Protein AF-A0A0V8I1A1-F1 (afdb_monomer_lite)

pLDDT: mean 84.74, std 15.31, range [36.03, 96.81]

Radius of gyration: 18.22 Å; chains: 1; bounding box: 43×43×54 Å

Structure (mmCIF, N/CA/C/O backbone):
data_AF-A0A0V8I1A1-F1
#
_entry.id   AF-A0A0V8I1A1-F1
#
loop_
_atom_site.group_PDB
_atom_site.id
_atom_site.type_symbol
_atom_site.label_atom_id
_atom_site.label_alt_id
_atom_site.label_comp_id
_atom_site.label_asym_id
_atom_site.label_entity_id
_atom_site.label_seq_id
_atom_site.pdbx_PDB_ins_code
_atom_site.Cartn_x
_atom_site.Cartn_y
_atom_site.Cartn_z
_atom_site.occupancy
_atom_site.B_iso_or_equiv
_atom_site.auth_seq_id
_atom_site.auth_comp_id
_atom_site.auth_asym_id
_atom_site.auth_atom_id
_atom_site.pdbx_PDB_model_num
ATOM 1 N N . MET A 1 1 ? -32.348 31.373 -30.954 1.00 36.03 1 MET A N 1
ATOM 2 C CA . MET A 1 1 ? -30.951 30.959 -30.716 1.00 36.03 1 MET A CA 1
ATOM 3 C C . MET A 1 1 ? -30.830 30.542 -29.263 1.00 36.03 1 MET A C 1
ATOM 5 O O . MET A 1 1 ? -30.765 31.395 -28.392 1.00 36.03 1 MET A O 1
ATOM 9 N N . THR A 1 2 ? -30.909 29.243 -29.005 1.00 42.31 2 THR A N 1
ATOM 10 C CA . THR A 1 2 ? -30.660 28.632 -27.696 1.00 42.31 2 THR A CA 1
ATOM 11 C C . THR A 1 2 ? -29.164 28.371 -27.573 1.00 42.31 2 THR A C 1
ATOM 13 O O . THR A 1 2 ? -28.668 27.386 -28.112 1.00 42.31 2 THR A O 1
ATOM 16 N N . SER A 1 3 ? -28.439 29.256 -26.890 1.00 44.12 3 SER A N 1
ATOM 17 C CA . SER A 1 3 ? -27.111 28.922 -26.366 1.00 44.12 3 SER A CA 1
ATOM 18 C C . SER A 1 3 ? -27.311 28.223 -25.027 1.00 44.12 3 SER A C 1
ATOM 20 O O . SER A 1 3 ? -27.237 28.838 -23.970 1.00 44.12 3 SER A O 1
ATOM 22 N N . PHE A 1 4 ? -27.661 26.944 -25.121 1.00 45.81 4 PHE A N 1
ATOM 23 C CA . PHE A 1 4 ? -27.774 25.995 -24.022 1.00 45.81 4 PHE A CA 1
ATOM 24 C C . PHE A 1 4 ? -26.397 25.344 -23.853 1.00 45.81 4 PHE A C 1
ATOM 26 O O . PHE A 1 4 ? -26.178 24.217 -24.280 1.00 45.81 4 PHE A O 1
ATOM 33 N N . TRP A 1 5 ? -25.428 26.086 -23.314 1.00 51.00 5 TRP A N 1
ATOM 34 C CA . TRP A 1 5 ? -24.247 25.461 -22.708 1.00 51.00 5 TRP A CA 1
ATOM 35 C C . TRP A 1 5 ? -24.637 24.995 -21.302 1.00 51.00 5 TRP A C 1
ATOM 37 O O . TRP A 1 5 ? -24.131 25.489 -20.304 1.00 51.00 5 TRP A O 1
ATOM 47 N N . ASP A 1 6 ? -25.607 24.087 -21.277 1.00 50.78 6 ASP A N 1
ATOM 48 C CA . ASP A 1 6 ? -25.853 23.136 -20.206 1.00 50.78 6 ASP A CA 1
ATOM 49 C C . ASP A 1 6 ? -25.308 21.827 -20.779 1.00 50.78 6 ASP A C 1
ATOM 51 O O . ASP A 1 6 ? -25.898 21.223 -21.676 1.00 50.78 6 ASP A O 1
ATOM 55 N N . SER A 1 7 ? -24.102 21.459 -20.375 1.00 46.03 7 SER A N 1
ATOM 56 C CA . SER A 1 7 ? -23.596 20.113 -20.611 1.00 46.03 7 SER A CA 1
ATOM 57 C C . SER A 1 7 ? -22.700 19.760 -19.439 1.00 46.03 7 SER A C 1
ATOM 59 O O . SER A 1 7 ? -21.483 19.909 -19.505 1.00 46.03 7 SER A O 1
ATOM 61 N N . ASP A 1 8 ? -23.368 19.375 -18.354 1.00 53.00 8 ASP A N 1
ATOM 62 C CA . ASP A 1 8 ? -23.010 18.311 -17.410 1.00 53.00 8 ASP A CA 1
ATOM 63 C C . ASP A 1 8 ? -21.853 17.411 -17.887 1.00 53.00 8 ASP A C 1
ATOM 65 O O . ASP A 1 8 ? -22.063 16.324 -18.421 1.00 53.00 8 ASP A O 1
ATOM 69 N N . GLY A 1 9 ? -20.614 17.880 -17.744 1.00 45.09 9 GLY A N 1
ATOM 70 C CA . GLY A 1 9 ? -19.419 17.200 -18.258 1.00 45.09 9 GLY A CA 1
ATOM 71 C C . GLY A 1 9 ? -18.425 16.770 -17.184 1.00 45.09 9 GLY A C 1
ATOM 72 O O . GLY A 1 9 ? -17.334 16.336 -17.534 1.00 45.09 9 GLY A O 1
ATOM 73 N N . ASP A 1 10 ? -18.776 16.915 -15.906 1.00 52.03 10 ASP A N 1
ATOM 74 C CA . ASP A 1 10 ? -17.837 16.758 -14.782 1.00 52.03 10 ASP A CA 1
ATOM 75 C C . ASP A 1 10 ? -18.168 15.559 -13.872 1.00 52.03 10 ASP A C 1
ATOM 77 O O . ASP A 1 10 ? -17.534 15.350 -12.847 1.00 52.03 10 ASP A O 1
ATOM 81 N N . PHE A 1 11 ? -19.179 14.754 -14.225 1.00 48.19 11 PHE A N 1
ATOM 82 C CA . PHE A 1 11 ? -19.791 13.804 -13.283 1.00 48.19 11 PHE A CA 1
ATOM 83 C C . PHE A 1 11 ? -19.230 12.370 -13.297 1.00 48.19 11 PHE A C 1
ATOM 85 O O . PHE A 1 11 ? -19.626 11.581 -12.448 1.00 48.19 11 PHE A O 1
ATOM 92 N N . ASP A 1 12 ? -18.293 12.029 -14.191 1.00 58.41 12 ASP A N 1
ATOM 93 C CA . ASP A 1 12 ? -17.742 10.659 -14.283 1.00 58.41 12 ASP A CA 1
ATOM 94 C C . ASP A 1 12 ? -16.206 10.580 -14.394 1.00 58.41 12 ASP A C 1
ATOM 96 O O . ASP A 1 12 ? -15.641 9.484 -14.360 1.00 58.41 12 ASP A O 1
ATOM 100 N 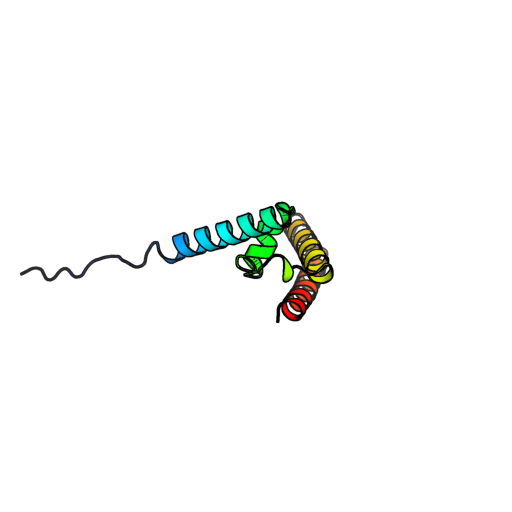N . TYR A 1 13 ? -15.489 11.707 -14.489 1.00 60.84 13 TYR A N 1
ATOM 101 C CA . TYR A 1 13 ? -14.023 11.680 -14.615 1.00 60.84 13 TYR A CA 1
ATOM 102 C C . TYR A 1 13 ? -13.351 11.084 -13.370 1.00 60.84 13 TYR A C 1
ATOM 104 O O . TYR A 1 13 ? -12.492 10.213 -13.494 1.00 60.84 13 TYR A O 1
ATOM 112 N N . GLU A 1 14 ? -13.777 11.488 -12.169 1.00 67.44 14 GLU A N 1
ATOM 113 C CA . GLU A 1 14 ? -13.195 11.001 -10.910 1.00 67.44 14 GLU A CA 1
ATOM 114 C C . GLU A 1 14 ? -13.453 9.505 -10.684 1.00 67.44 14 GLU A C 1
ATOM 116 O O . GLU A 1 14 ? -12.564 8.778 -10.243 1.00 67.44 14 GLU A O 1
ATOM 121 N N . VAL A 1 15 ? -14.643 9.014 -11.047 1.00 73.06 15 VAL A N 1
ATOM 122 C CA . VAL A 1 15 ? -15.006 7.594 -10.906 1.00 73.06 15 VAL A CA 1
ATOM 123 C C . VAL A 1 15 ? -14.216 6.727 -11.884 1.00 73.06 15 VAL A C 1
ATOM 125 O O . VAL A 1 15 ? -13.732 5.655 -11.510 1.00 73.06 15 VAL A O 1
ATOM 128 N N . HIS A 1 16 ? -14.055 7.183 -13.129 1.00 74.88 16 HIS A N 1
ATOM 129 C CA . HIS A 1 16 ? -13.239 6.484 -14.120 1.00 74.88 16 HIS A CA 1
ATOM 130 C C . HIS A 1 16 ? -11.757 6.480 -13.748 1.00 74.88 16 HIS A C 1
ATOM 132 O O . HIS A 1 16 ? -11.123 5.429 -13.834 1.00 74.88 16 HIS A O 1
ATOM 138 N N . TYR A 1 17 ? -11.237 7.612 -13.277 1.00 79.69 17 TYR A N 1
ATOM 139 C CA . TYR A 1 17 ? -9.855 7.741 -12.825 1.00 79.69 17 TYR A CA 1
ATOM 140 C C . TYR A 1 17 ? -9.555 6.819 -11.636 1.00 79.69 17 TYR A C 1
ATOM 142 O O . TYR A 1 17 ? -8.582 6.069 -11.658 1.00 79.69 17 TYR A O 1
ATOM 150 N N . GLU A 1 18 ? -10.428 6.788 -10.629 1.00 84.81 18 GLU A N 1
ATOM 151 C CA . GLU A 1 18 ? -10.278 5.903 -9.469 1.00 84.81 18 GLU A CA 1
ATOM 152 C C . GLU A 1 18 ? -10.343 4.416 -9.864 1.00 84.81 18 GLU A C 1
ATOM 154 O O . GLU A 1 18 ? -9.579 3.582 -9.371 1.00 84.81 18 GLU A O 1
ATOM 159 N N . ALA A 1 19 ? -11.248 4.052 -10.777 1.00 85.62 19 ALA A N 1
ATOM 160 C CA . ALA A 1 19 ? -11.340 2.682 -11.276 1.00 85.62 19 ALA A CA 1
ATOM 161 C C . ALA A 1 19 ? -10.077 2.263 -12.045 1.00 85.62 19 ALA A C 1
ATOM 163 O O . ALA A 1 19 ? -9.643 1.114 -11.932 1.00 85.62 19 ALA A O 1
ATOM 164 N N . GLU A 1 20 ? -9.484 3.182 -12.808 1.00 88.25 20 GLU A N 1
ATOM 165 C CA . GLU A 1 20 ? -8.218 2.967 -13.504 1.00 88.25 20 GLU A CA 1
ATOM 166 C C . GLU A 1 20 ? -7.072 2.767 -12.507 1.00 88.25 20 GLU A C 1
ATOM 168 O O . GLU A 1 20 ? -6.398 1.739 -12.570 1.00 88.25 20 GLU A O 1
ATOM 173 N N . GLN A 1 21 ? -6.929 3.635 -11.505 1.00 89.19 21 GLN A N 1
ATOM 174 C CA . GLN A 1 21 ? -5.900 3.503 -10.465 1.00 89.19 21 GLN A CA 1
ATOM 175 C C . GLN A 1 21 ? -5.968 2.157 -9.735 1.00 89.19 21 GLN A C 1
ATOM 177 O O . GLN A 1 21 ? -4.953 1.470 -9.572 1.00 89.19 21 GLN A O 1
ATOM 182 N N . ARG A 1 22 ? -7.171 1.703 -9.363 1.00 91.12 22 ARG A N 1
ATOM 183 C CA . ARG A 1 22 ? -7.353 0.368 -8.761 1.00 91.12 22 ARG A CA 1
ATOM 184 C C . ARG A 1 22 ? -6.942 -0.757 -9.699 1.00 91.12 22 ARG A C 1
ATOM 186 O O . ARG A 1 22 ? -6.381 -1.760 -9.258 1.00 91.12 22 ARG A O 1
ATOM 193 N N . ARG A 1 23 ? -7.201 -0.605 -10.997 1.00 92.88 23 ARG A N 1
ATOM 194 C CA . ARG A 1 23 ? -6.828 -1.597 -12.010 1.00 92.88 23 ARG A CA 1
ATOM 195 C C . ARG A 1 23 ? -5.314 -1.686 -12.180 1.00 92.88 23 ARG A C 1
ATOM 197 O O . ARG A 1 23 ? -4.790 -2.795 -12.265 1.00 92.88 23 ARG A O 1
ATOM 204 N N . HIS A 1 24 ? -4.625 -0.547 -12.184 1.00 92.25 24 HIS A N 1
ATOM 205 C CA . HIS A 1 24 ? -3.163 -0.480 -12.228 1.00 92.25 24 HIS A CA 1
ATOM 206 C C . HIS A 1 24 ? -2.548 -1.114 -10.977 1.00 92.25 24 HIS A C 1
ATOM 208 O O . HIS A 1 24 ? -1.663 -1.963 -11.080 1.00 92.25 24 HIS A O 1
ATOM 214 N N . ALA A 1 25 ? -3.081 -0.798 -9.796 1.00 93.56 25 ALA A N 1
ATOM 215 C CA . ALA A 1 25 ? -2.642 -1.409 -8.547 1.00 93.56 25 ALA A CA 1
ATOM 216 C C . ALA A 1 25 ? -2.818 -2.936 -8.533 1.00 93.56 25 ALA A C 1
ATOM 218 O O . ALA A 1 25 ? -1.890 -3.657 -8.161 1.00 93.56 25 ALA A O 1
ATOM 219 N N . ALA A 1 26 ? -3.966 -3.440 -8.996 1.00 94.44 26 ALA A N 1
ATOM 220 C CA . ALA A 1 26 ? -4.222 -4.874 -9.112 1.00 94.44 26 ALA A CA 1
ATOM 221 C C . ALA A 1 26 ? -3.262 -5.556 -10.101 1.00 94.44 26 ALA A C 1
ATOM 223 O O . ALA A 1 26 ? -2.667 -6.582 -9.771 1.00 94.44 26 ALA A O 1
ATOM 224 N N . ALA A 1 27 ? -3.048 -4.963 -11.279 1.00 94.19 27 ALA A N 1
ATOM 225 C CA . ALA A 1 27 ? -2.096 -5.481 -12.259 1.00 94.19 27 ALA A CA 1
ATOM 226 C C . ALA A 1 27 ? -0.674 -5.540 -11.678 1.00 94.19 27 ALA A C 1
ATOM 228 O O . ALA A 1 27 ? 0.009 -6.559 -11.785 1.00 94.19 27 ALA A O 1
ATOM 229 N N . THR A 1 28 ? -0.239 -4.491 -10.984 1.00 93.44 28 THR A N 1
ATOM 230 C CA . THR A 1 28 ? 1.073 -4.465 -10.332 1.00 93.44 28 THR A CA 1
ATOM 231 C C . THR A 1 28 ? 1.181 -5.524 -9.239 1.00 93.44 28 THR A C 1
ATOM 233 O O . THR A 1 28 ? 2.162 -6.272 -9.226 1.00 93.44 28 THR A O 1
ATOM 236 N N . ALA A 1 29 ? 0.151 -5.693 -8.406 1.00 93.31 29 ALA A N 1
ATOM 237 C CA . ALA A 1 29 ? 0.068 -6.752 -7.398 1.00 93.31 29 ALA A CA 1
ATOM 238 C C . ALA A 1 29 ? 0.209 -8.163 -8.010 1.00 93.31 29 ALA A C 1
ATOM 240 O O . ALA A 1 29 ? 0.912 -9.022 -7.464 1.00 93.31 29 ALA A O 1
ATOM 241 N N . GLU A 1 30 ? -0.401 -8.403 -9.174 1.00 93.94 30 GLU A N 1
ATOM 242 C CA . GLU A 1 30 ? -0.253 -9.654 -9.928 1.00 93.94 30 GLU A CA 1
ATOM 243 C C . GLU A 1 30 ? 1.179 -9.854 -10.443 1.00 93.94 30 GLU A C 1
ATOM 245 O O . GLU A 1 30 ? 1.741 -10.943 -10.291 1.00 93.94 30 GLU A O 1
ATOM 250 N N . THR A 1 31 ? 1.822 -8.814 -10.989 1.00 92.81 31 THR A N 1
ATOM 251 C CA . THR A 1 31 ? 3.193 -8.927 -11.538 1.00 92.81 31 THR A CA 1
ATOM 252 C C . THR A 1 31 ? 4.248 -9.284 -10.486 1.00 92.81 31 THR A C 1
ATOM 254 O O . THR A 1 31 ? 5.261 -9.922 -10.807 1.00 92.81 31 THR A O 1
ATOM 257 N N . ILE A 1 32 ? 4.013 -8.902 -9.227 1.00 92.38 32 ILE A N 1
ATOM 258 C CA . ILE A 1 32 ? 4.855 -9.249 -8.073 1.00 92.38 32 ILE A CA 1
ATOM 259 C C . ILE A 1 32 ? 4.385 -10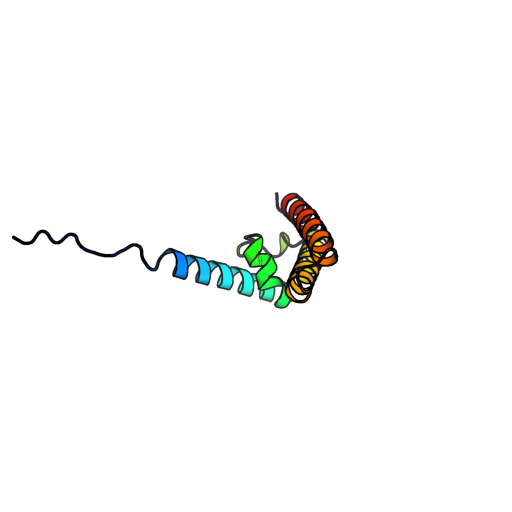.521 -7.344 1.00 92.38 32 ILE A C 1
ATOM 261 O O . ILE A 1 32 ? 4.960 -10.877 -6.316 1.00 92.38 32 ILE A O 1
ATOM 265 N N . ALA A 1 33 ? 3.375 -11.222 -7.876 1.00 93.94 33 ALA A N 1
ATOM 266 C CA . ALA A 1 33 ? 2.764 -12.426 -7.306 1.00 93.94 33 ALA A CA 1
ATOM 267 C C . ALA A 1 33 ? 2.197 -12.239 -5.881 1.00 93.94 33 ALA A C 1
ATOM 269 O O . ALA A 1 33 ? 2.228 -13.161 -5.062 1.00 93.94 33 ALA A O 1
ATOM 270 N N . LYS A 1 34 ? 1.666 -11.048 -5.577 1.00 93.38 34 LYS A N 1
ATOM 271 C CA . LYS A 1 34 ? 1.040 -10.705 -4.289 1.00 93.38 34 LYS A CA 1
ATOM 272 C C . LYS A 1 34 ? -0.299 -9.986 -4.504 1.00 93.38 34 LYS A C 1
ATOM 274 O O . LYS A 1 34 ? -0.424 -8.822 -4.139 1.00 93.38 34 LYS A O 1
ATOM 279 N N . PRO A 1 35 ? -1.325 -10.666 -5.051 1.00 94.00 35 PRO A N 1
ATOM 280 C CA . PRO A 1 35 ? -2.610 -10.039 -5.392 1.00 94.00 35 PRO A CA 1
ATOM 281 C C . PRO A 1 35 ? -3.336 -9.420 -4.186 1.00 94.00 35 PRO A C 1
ATOM 283 O O . PRO A 1 35 ? -4.075 -8.458 -4.343 1.00 94.00 35 PRO A O 1
ATOM 286 N N . HIS A 1 36 ? -3.087 -9.925 -2.974 1.00 93.00 36 HIS A N 1
ATOM 287 C CA . HIS A 1 36 ? -3.645 -9.383 -1.730 1.00 93.00 36 HIS A CA 1
ATOM 288 C C . HIS A 1 36 ? -3.121 -7.981 -1.370 1.00 93.00 36 HIS A C 1
ATOM 290 O O . HIS A 1 36 ? -3.684 -7.343 -0.493 1.00 93.00 36 HIS A O 1
ATOM 296 N N . LEU A 1 37 ? -2.055 -7.501 -2.021 1.00 95.12 37 LEU A N 1
ATOM 297 C CA . LEU A 1 37 ? -1.518 -6.155 -1.807 1.00 95.12 37 LEU A CA 1
ATOM 298 C C . LEU A 1 37 ? -2.132 -5.104 -2.732 1.00 95.12 37 LEU A C 1
ATOM 300 O O . LEU A 1 37 ? -1.689 -3.962 -2.689 1.00 95.12 37 LEU A O 1
ATOM 304 N N . ALA A 1 38 ? -3.114 -5.451 -3.570 1.00 94.44 38 ALA A N 1
ATOM 305 C CA . ALA A 1 38 ? -3.723 -4.501 -4.501 1.00 94.44 38 ALA A CA 1
ATOM 306 C C . ALA A 1 38 ? -4.249 -3.240 -3.791 1.00 94.44 38 ALA A C 1
ATOM 308 O O . ALA A 1 38 ? -3.993 -2.135 -4.262 1.00 94.44 38 ALA A O 1
ATOM 309 N N . ASP A 1 39 ? -4.891 -3.390 -2.631 1.00 92.62 39 ASP A N 1
ATOM 310 C CA . ASP A 1 39 ? -5.435 -2.261 -1.870 1.00 92.62 39 ASP A CA 1
ATOM 311 C C . ASP A 1 39 ? -4.331 -1.386 -1.262 1.00 92.62 39 ASP A C 1
ATOM 313 O O . ASP A 1 39 ? -4.387 -0.163 -1.379 1.00 92.62 39 ASP A O 1
ATOM 317 N N . ALA A 1 40 ? -3.285 -1.987 -0.687 1.00 94.19 40 ALA A N 1
ATOM 318 C CA . ALA A 1 40 ? -2.117 -1.252 -0.203 1.00 94.19 40 ALA A CA 1
ATOM 319 C C . ALA A 1 40 ? -1.377 -0.531 -1.348 1.00 94.19 40 ALA A C 1
ATOM 321 O O . ALA A 1 40 ? -1.051 0.648 -1.238 1.00 94.19 40 ALA A O 1
ATOM 322 N N . ILE A 1 41 ? -1.150 -1.205 -2.478 1.00 95.00 41 ILE A N 1
ATOM 323 C CA . ILE A 1 41 ? -0.508 -0.624 -3.669 1.00 95.00 41 ILE A CA 1
ATOM 324 C C . ILE A 1 41 ? -1.335 0.545 -4.206 1.00 95.00 41 ILE A C 1
ATOM 326 O O . ILE A 1 41 ? -0.763 1.572 -4.563 1.00 95.00 41 ILE A O 1
ATOM 330 N N . HIS A 1 42 ? -2.662 0.410 -4.228 1.00 94.69 42 HIS A N 1
ATOM 331 C CA . HIS A 1 42 ? -3.573 1.481 -4.612 1.00 94.69 42 HIS A CA 1
ATOM 332 C C . HIS A 1 42 ? -3.490 2.660 -3.639 1.00 94.69 42 HIS A C 1
ATOM 334 O O . HIS A 1 42 ? -3.294 3.794 -4.064 1.00 94.69 42 HIS A O 1
ATOM 340 N N . HIS A 1 43 ? -3.577 2.388 -2.334 1.00 93.12 43 HIS A N 1
ATOM 341 C CA . HIS A 1 43 ? -3.538 3.403 -1.283 1.00 93.12 43 HIS A CA 1
ATOM 342 C C . HIS A 1 43 ? -2.273 4.266 -1.345 1.00 93.12 43 HIS A C 1
ATOM 344 O O . HIS A 1 43 ? -2.353 5.484 -1.221 1.00 93.12 43 HIS A O 1
ATOM 350 N N . PHE A 1 44 ? -1.116 3.643 -1.582 1.00 92.94 44 PHE A N 1
ATOM 351 C CA . PHE A 1 44 ? 0.169 4.338 -1.678 1.00 92.94 44 PHE A CA 1
ATOM 352 C C . PHE A 1 44 ? 0.517 4.814 -3.100 1.00 92.94 44 PHE A C 1
ATOM 354 O O . PHE A 1 44 ? 1.634 5.271 -3.329 1.00 92.94 44 PHE A O 1
ATOM 361 N N . GLY A 1 45 ? -0.400 4.701 -4.070 1.00 91.50 45 GLY A N 1
ATOM 362 C CA . GLY A 1 45 ? -0.174 5.167 -5.443 1.00 91.50 45 GLY A CA 1
ATOM 363 C C . GLY A 1 45 ? 0.962 4.439 -6.171 1.00 91.50 45 GLY A C 1
ATOM 364 O O . GLY A 1 45 ? 1.613 5.004 -7.044 1.00 91.50 45 GLY A O 1
ATOM 365 N N . LEU A 1 46 ? 1.225 3.178 -5.820 1.00 91.12 46 LEU A N 1
ATOM 366 C CA . LEU A 1 46 ? 2.333 2.382 -6.362 1.00 91.12 46 LEU A CA 1
ATOM 367 C C . LEU A 1 46 ? 1.931 1.594 -7.622 1.00 91.12 46 LEU A C 1
ATOM 369 O O . LEU A 1 46 ? 2.669 0.707 -8.051 1.00 91.12 46 LEU A O 1
ATOM 373 N N . GLY A 1 47 ? 0.763 1.891 -8.201 1.00 87.00 47 GLY A N 1
ATOM 374 C CA . GLY A 1 47 ? 0.180 1.166 -9.332 1.00 87.00 47 GLY A CA 1
ATOM 375 C C . GLY A 1 47 ? 1.045 1.158 -10.592 1.00 87.00 47 GLY A C 1
ATOM 376 O O . GLY A 1 47 ? 1.008 0.175 -11.323 1.00 87.00 47 GLY A O 1
ATOM 377 N N . ASP A 1 48 ? 1.885 2.174 -10.793 1.00 84.81 48 ASP A N 1
ATOM 378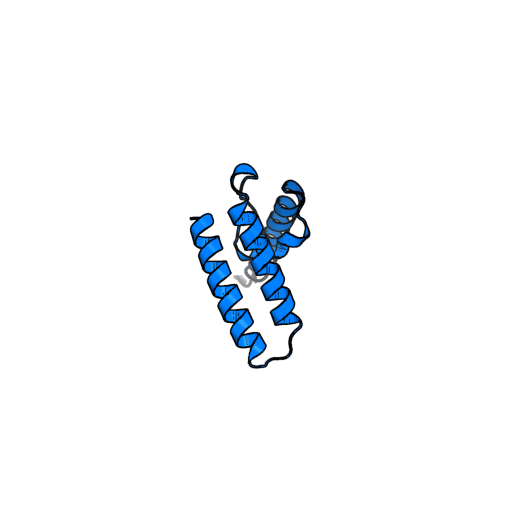 C CA . ASP A 1 48 ? 2.785 2.281 -11.951 1.00 84.81 48 ASP A CA 1
ATOM 379 C C . ASP A 1 48 ? 4.258 1.987 -11.613 1.00 84.81 48 ASP A C 1
ATOM 381 O O . ASP A 1 48 ? 5.150 2.169 -12.449 1.00 84.81 48 ASP A O 1
ATOM 385 N N . ASN A 1 49 ? 4.548 1.522 -10.392 1.00 83.00 49 ASN A N 1
ATOM 386 C CA . ASN A 1 49 ? 5.925 1.252 -9.998 1.00 83.00 49 ASN A CA 1
ATOM 387 C C . ASN A 1 49 ? 6.472 -0.008 -10.680 1.00 83.00 49 ASN A C 1
ATOM 389 O O . ASN A 1 49 ? 5.858 -1.078 -10.620 1.00 83.00 49 ASN A O 1
ATOM 393 N N . PRO A 1 50 ? 7.675 0.059 -11.283 1.00 77.06 50 PRO A N 1
ATOM 394 C CA . PRO A 1 50 ? 8.286 -1.113 -11.884 1.00 77.06 50 PRO A CA 1
ATOM 395 C C . PRO A 1 50 ? 8.580 -2.160 -10.806 1.00 77.06 50 PRO A C 1
ATOM 397 O O . PRO A 1 50 ? 8.953 -1.828 -9.681 1.00 77.06 50 PRO A O 1
ATOM 400 N N . ARG A 1 51 ? 8.523 -3.448 -11.166 1.00 74.12 51 ARG A N 1
ATOM 401 C CA . ARG A 1 51 ? 8.825 -4.564 -10.247 1.00 74.12 51 ARG A CA 1
ATOM 402 C C . ARG A 1 51 ? 10.167 -4.415 -9.516 1.00 74.12 51 ARG A C 1
ATOM 404 O O . ARG A 1 51 ? 10.291 -4.856 -8.379 1.00 74.12 51 ARG A O 1
ATOM 411 N N . SER A 1 52 ? 11.165 -3.792 -10.142 1.00 71.25 52 SER A N 1
ATOM 412 C CA . SER A 1 52 ? 12.466 -3.510 -9.522 1.00 71.25 52 SER A CA 1
ATOM 413 C C . SER A 1 52 ? 12.407 -2.504 -8.365 1.00 71.25 52 SER A C 1
ATOM 415 O O . SER A 1 52 ? 13.332 -2.480 -7.560 1.00 71.25 52 SER A O 1
ATOM 417 N N . GLY A 1 53 ? 11.347 -1.697 -8.271 1.00 83.25 53 GLY A N 1
ATOM 418 C CA . GLY A 1 53 ? 11.085 -0.775 -7.161 1.00 83.25 53 GLY A CA 1
ATOM 419 C C . GLY A 1 53 ? 10.501 -1.455 -5.918 1.00 83.25 53 GLY A C 1
ATOM 420 O O . GLY A 1 53 ? 10.625 -0.926 -4.817 1.00 83.25 53 GLY A O 1
ATOM 421 N N . PHE A 1 54 ? 9.941 -2.665 -6.047 1.00 90.50 54 PHE A N 1
ATOM 422 C CA . PHE A 1 54 ? 9.418 -3.437 -4.916 1.00 90.50 54 PHE A CA 1
ATOM 423 C C . PHE A 1 54 ? 10.534 -4.175 -4.179 1.00 90.50 54 PHE A C 1
ATOM 425 O O . PHE A 1 54 ? 10.728 -5.387 -4.309 1.00 90.50 54 PHE A O 1
ATOM 432 N N . THR A 1 55 ? 11.292 -3.421 -3.388 1.00 93.31 55 THR A N 1
ATOM 433 C CA . THR A 1 55 ? 12.290 -3.997 -2.485 1.00 93.31 55 THR A CA 1
ATOM 434 C C . THR A 1 55 ? 11.625 -4.893 -1.439 1.00 93.31 55 THR A C 1
ATOM 436 O O . THR A 1 55 ? 10.450 -4.739 -1.108 1.00 93.31 55 THR A O 1
ATOM 439 N N . ARG A 1 56 ? 12.390 -5.826 -0.861 1.00 93.62 56 ARG A N 1
ATOM 440 C CA . ARG A 1 56 ? 11.882 -6.696 0.210 1.00 93.62 56 ARG A CA 1
ATOM 441 C C . ARG A 1 56 ? 11.330 -5.900 1.398 1.00 93.62 56 ARG A C 1
ATOM 443 O O . ARG A 1 56 ? 10.273 -6.250 1.901 1.00 93.62 56 ARG A O 1
ATOM 450 N N . ALA A 1 57 ? 12.015 -4.827 1.798 1.00 93.94 57 ALA A N 1
ATOM 451 C CA . ALA A 1 57 ? 11.577 -3.971 2.898 1.00 93.94 57 ALA A CA 1
ATOM 452 C C . ALA A 1 57 ? 10.238 -3.281 2.592 1.00 93.94 57 ALA A C 1
ATOM 454 O O . ALA A 1 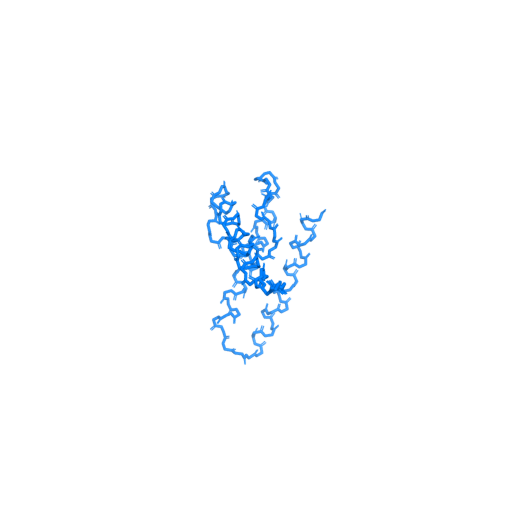57 ? 9.373 -3.218 3.458 1.00 93.94 57 ALA A O 1
ATOM 455 N N . LEU A 1 58 ? 10.045 -2.822 1.351 1.00 94.69 58 LEU A N 1
ATOM 456 C CA . LEU A 1 58 ? 8.778 -2.231 0.923 1.00 94.69 58 LEU A CA 1
ATOM 457 C C . LEU A 1 58 ? 7.645 -3.264 0.937 1.00 94.69 58 LEU A C 1
ATOM 459 O O . LEU A 1 58 ? 6.562 -2.975 1.431 1.00 94.69 58 LEU A O 1
ATOM 463 N N . LEU A 1 59 ? 7.898 -4.482 0.451 1.00 94.94 59 LEU A N 1
ATOM 464 C CA . LEU A 1 59 ? 6.905 -5.559 0.474 1.00 94.94 59 LEU A CA 1
ATOM 465 C C . LEU A 1 59 ? 6.504 -5.950 1.901 1.00 94.94 59 LEU A C 1
ATOM 467 O O . LEU A 1 59 ? 5.316 -6.068 2.179 1.00 94.94 59 LEU A O 1
ATOM 471 N N . GLU A 1 60 ? 7.478 -6.106 2.800 1.00 95.69 60 GLU A N 1
ATOM 472 C CA . GLU A 1 60 ? 7.230 -6.399 4.219 1.00 95.69 60 GLU A CA 1
ATOM 473 C C . GLU A 1 60 ? 6.408 -5.273 4.878 1.00 95.69 60 GLU A C 1
ATOM 475 O O . GLU A 1 60 ? 5.473 -5.547 5.630 1.00 95.69 60 GLU A O 1
ATOM 480 N N . ALA A 1 61 ? 6.699 -4.007 4.559 1.00 95.88 61 ALA A N 1
ATOM 481 C CA . ALA A 1 61 ? 5.954 -2.866 5.087 1.00 95.88 61 ALA A CA 1
ATOM 482 C C . ALA A 1 61 ? 4.512 -2.797 4.548 1.00 95.88 61 ALA A C 1
ATOM 484 O O . ALA A 1 61 ? 3.588 -2.576 5.330 1.00 95.88 61 ALA A O 1
ATOM 485 N N . LEU A 1 62 ? 4.302 -3.036 3.247 1.00 96.38 62 LEU A N 1
ATOM 486 C CA . LEU A 1 62 ? 2.969 -3.082 2.627 1.00 96.38 62 LEU A CA 1
ATOM 487 C C . LEU A 1 62 ? 2.108 -4.209 3.213 1.00 96.38 62 LEU A C 1
ATOM 489 O O . LEU A 1 62 ? 0.944 -3.985 3.537 1.00 96.38 62 LEU A O 1
ATOM 493 N N . GLU A 1 63 ? 2.683 -5.402 3.390 1.00 96.19 63 GLU A N 1
ATOM 494 C CA . GLU A 1 63 ? 2.005 -6.537 4.031 1.00 96.19 63 GLU A CA 1
ATOM 495 C C . GLU A 1 63 ? 1.602 -6.211 5.467 1.00 96.19 63 GLU A C 1
ATOM 497 O O . GLU A 1 63 ? 0.462 -6.446 5.870 1.00 96.19 63 GLU A O 1
ATOM 502 N N . HIS A 1 64 ? 2.528 -5.640 6.237 1.00 95.81 64 HIS A N 1
ATOM 503 C CA . HIS A 1 64 ? 2.268 -5.276 7.625 1.00 95.81 64 HIS A CA 1
ATOM 504 C C . HIS A 1 64 ? 1.179 -4.209 7.733 1.00 95.81 64 HIS A C 1
ATOM 506 O O . HIS A 1 64 ? 0.277 -4.335 8.560 1.00 95.81 64 HIS A O 1
ATOM 512 N N . TRP A 1 65 ? 1.215 -3.195 6.867 1.00 96.81 65 TRP A N 1
ATOM 513 C CA . TRP A 1 65 ? 0.186 -2.162 6.817 1.00 96.81 65 TRP A CA 1
ATOM 514 C C . TRP A 1 65 ? -1.192 -2.748 6.491 1.00 96.81 65 TRP A C 1
ATOM 516 O O . TRP A 1 65 ? -2.139 -2.489 7.232 1.00 96.81 65 TRP A O 1
ATOM 526 N N . GLN A 1 66 ? -1.303 -3.602 5.465 1.00 94.81 66 GLN A N 1
ATOM 527 C CA . GLN A 1 66 ? -2.571 -4.243 5.089 1.00 94.81 66 GLN A CA 1
ATOM 528 C C . GLN A 1 66 ? -3.163 -5.039 6.259 1.00 94.81 66 GLN A C 1
ATOM 530 O O . GLN A 1 66 ? -4.335 -4.879 6.592 1.00 94.81 66 GLN A O 1
ATOM 535 N N . VAL A 1 67 ? -2.339 -5.830 6.956 1.00 94.94 67 VAL A N 1
ATOM 536 C CA . VAL A 1 67 ? -2.776 -6.599 8.134 1.00 94.94 67 VAL A CA 1
ATOM 537 C C . VAL A 1 67 ? -3.313 -5.688 9.242 1.00 94.94 67 VAL A C 1
ATOM 539 O O . VAL A 1 67 ? -4.262 -6.057 9.936 1.00 94.94 67 VAL A O 1
ATOM 542 N N . LEU A 1 68 ? -2.721 -4.509 9.443 1.00 94.19 68 LEU A N 1
ATOM 543 C CA . LEU A 1 68 ? -3.209 -3.553 10.438 1.00 94.19 68 LEU A CA 1
ATOM 544 C C . LEU A 1 68 ? -4.547 -2.944 10.034 1.00 94.19 68 LEU A C 1
ATOM 546 O O . LEU A 1 68 ? -5.428 -2.845 10.886 1.00 94.19 68 LEU A O 1
ATOM 550 N N . ILE A 1 69 ? -4.726 -2.594 8.761 1.00 94.12 69 ILE A N 1
ATOM 551 C CA . ILE A 1 69 ? -6.000 -2.084 8.241 1.00 94.12 69 ILE A CA 1
ATOM 552 C C . ILE A 1 69 ? -7.107 -3.135 8.352 1.00 94.12 69 ILE A C 1
ATOM 554 O O . ILE A 1 69 ? -8.200 -2.823 8.834 1.00 94.12 69 ILE A O 1
ATOM 558 N N . ASP A 1 70 ? -6.819 -4.387 7.998 1.00 92.75 70 ASP A N 1
ATOM 559 C CA . ASP A 1 70 ? -7.776 -5.490 8.121 1.00 92.75 70 ASP A CA 1
ATOM 560 C C . ASP A 1 70 ? -8.210 -5.678 9.584 1.00 92.75 70 ASP A C 1
ATOM 562 O O . ASP A 1 70 ? -9.395 -5.844 9.878 1.00 92.75 70 ASP A O 1
ATOM 566 N N . ARG A 1 71 ? -7.262 -5.583 10.529 1.00 92.38 71 ARG A N 1
ATOM 567 C CA . ARG A 1 71 ? -7.551 -5.645 11.971 1.00 92.38 71 ARG A CA 1
ATOM 568 C C . ARG A 1 71 ? -8.379 -4.460 12.449 1.00 92.38 71 ARG A C 1
ATOM 570 O O . ARG A 1 71 ? -9.360 -4.672 13.146 1.00 92.38 71 ARG A O 1
ATOM 577 N N . ILE A 1 72 ? -8.024 -3.236 12.062 1.00 92.12 72 ILE A N 1
ATOM 578 C CA . ILE A 1 72 ? -8.790 -2.026 12.406 1.00 92.12 72 ILE A CA 1
ATOM 579 C C . ILE A 1 72 ? -10.238 -2.154 11.930 1.00 92.12 72 ILE A C 1
ATOM 581 O O . ILE A 1 72 ? -11.157 -1.815 12.665 1.00 92.12 72 ILE A O 1
ATOM 585 N N . THR A 1 73 ? -10.439 -2.682 10.723 1.00 90.25 73 THR A N 1
ATOM 586 C CA . THR A 1 73 ? -11.769 -2.857 10.126 1.00 90.25 73 THR A CA 1
ATOM 587 C C . THR A 1 73 ? -12.581 -3.947 10.833 1.00 90.25 73 THR A C 1
ATOM 589 O O . THR A 1 73 ? -13.805 -3.849 10.922 1.00 90.25 73 THR A O 1
ATOM 592 N N . ALA A 1 74 ? -11.917 -4.984 11.349 1.00 90.31 74 ALA A N 1
ATOM 593 C CA . ALA A 1 74 ? -12.555 -6.089 12.062 1.00 90.31 74 ALA A CA 1
ATOM 594 C C . ALA A 1 74 ? -12.810 -5.808 13.557 1.00 90.31 74 ALA A C 1
ATOM 596 O O . ALA A 1 74 ? -13.680 -6.449 14.154 1.00 90.31 74 ALA A O 1
ATOM 597 N N . THR A 1 75 ? -12.069 -4.882 14.171 1.00 87.12 75 THR A N 1
ATOM 598 C CA . THR A 1 75 ? -12.167 -4.576 15.604 1.00 87.12 75 THR A CA 1
ATOM 599 C C . THR A 1 75 ? -13.207 -3.474 15.864 1.00 87.12 75 THR A C 1
ATOM 601 O O . THR A 1 75 ? -13.164 -2.418 15.232 1.00 87.12 75 THR A O 1
ATOM 604 N N . PRO A 1 76 ? -14.158 -3.668 16.799 1.00 81.38 76 PRO A N 1
ATOM 605 C CA . PRO A 1 76 ? -15.096 -2.616 17.187 1.00 81.38 76 PRO A CA 1
ATOM 606 C C . PRO A 1 76 ? -14.355 -1.414 17.788 1.00 81.38 76 PRO A C 1
ATOM 608 O O . PRO A 1 76 ? -13.346 -1.580 18.459 1.00 81.38 76 PRO A O 1
ATOM 611 N N . ALA A 1 77 ? -14.866 -0.201 17.558 1.00 77.31 77 ALA A N 1
ATOM 612 C CA . ALA A 1 77 ? -14.205 1.051 17.933 1.00 77.31 77 ALA A CA 1
ATOM 613 C C . ALA A 1 77 ? -13.963 1.179 19.453 1.00 77.31 77 ALA A C 1
ATOM 615 O O . ALA A 1 77 ? -14.802 1.696 20.194 1.00 77.31 77 ALA A O 1
ATOM 616 N N . ASP A 1 78 ? -12.794 0.727 19.901 1.00 85.31 78 ASP A N 1
ATOM 617 C CA . ASP A 1 78 ? -12.321 0.790 21.279 1.00 85.31 78 ASP A CA 1
ATOM 618 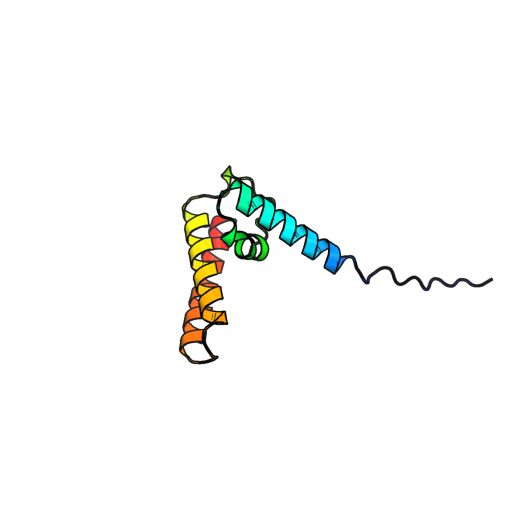C C . ASP A 1 78 ? -10.854 1.268 21.358 1.00 85.31 78 ASP A C 1
ATOM 620 O O . ASP A 1 78 ? -10.276 1.787 20.398 1.00 85.31 78 ASP A O 1
ATOM 624 N N . GLN A 1 79 ? -10.245 1.149 22.540 1.00 76.69 79 GLN A N 1
ATOM 625 C CA . GLN A 1 79 ? -8.869 1.584 22.768 1.00 76.69 79 GLN A CA 1
ATOM 626 C C . GLN A 1 79 ? -7.843 0.783 21.944 1.00 76.69 79 GLN A C 1
ATOM 628 O O . GLN A 1 79 ? -6.793 1.330 21.601 1.00 76.69 79 GLN A O 1
ATOM 633 N N . GLU A 1 80 ? -8.131 -0.471 21.588 1.00 86.25 80 GLU A N 1
ATOM 634 C CA . GLU A 1 80 ? -7.266 -1.297 20.743 1.00 86.25 80 GLU A CA 1
ATOM 635 C C . GLU A 1 80 ? -7.198 -0.734 19.321 1.00 86.25 80 GLU A C 1
ATOM 637 O O . GLU A 1 80 ? -6.103 -0.605 18.767 1.00 86.25 80 GLU A O 1
ATOM 642 N N . VAL A 1 81 ? -8.330 -0.277 18.775 1.00 90.06 81 VAL A N 1
ATOM 643 C CA . VAL A 1 81 ? -8.382 0.376 17.456 1.00 90.06 81 VAL A CA 1
ATOM 644 C C . VAL A 1 81 ? -7.468 1.597 17.405 1.00 90.06 81 VAL A C 1
ATOM 646 O O . VAL A 1 81 ? -6.695 1.733 16.465 1.00 90.06 81 VAL A O 1
ATOM 649 N N . ILE A 1 82 ? -7.458 2.441 18.443 1.00 89.69 82 ILE A N 1
ATOM 650 C CA . ILE A 1 82 ? -6.576 3.625 18.4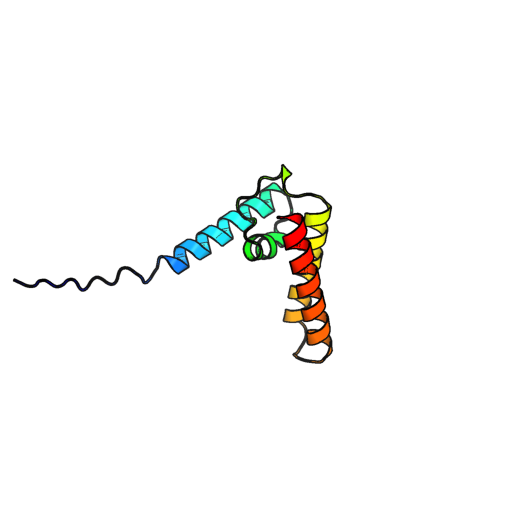97 1.00 89.69 82 ILE A CA 1
ATOM 651 C C . ILE A 1 82 ? -5.096 3.223 18.413 1.00 89.69 82 ILE A C 1
ATOM 653 O O . ILE A 1 82 ? -4.302 3.888 17.743 1.00 89.69 82 ILE A O 1
ATOM 657 N N . HIS A 1 83 ? -4.704 2.151 19.105 1.00 90.88 83 HIS A N 1
ATOM 658 C CA . HIS A 1 83 ? -3.330 1.652 19.059 1.00 90.88 83 HIS A CA 1
ATOM 659 C C . HIS A 1 83 ? -2.977 1.078 17.685 1.00 90.88 83 HIS A C 1
ATOM 661 O O . HIS A 1 83 ? -1.892 1.364 17.173 1.00 90.88 83 HIS A O 1
ATOM 667 N N . LEU A 1 84 ? -3.892 0.319 17.078 1.00 92.12 84 LEU A N 1
ATOM 668 C CA . LEU A 1 84 ? -3.718 -0.224 15.734 1.00 92.12 84 LEU A CA 1
ATOM 669 C C . LEU A 1 84 ? -3.605 0.893 14.690 1.00 92.12 84 LEU A C 1
ATOM 671 O O . LEU A 1 84 ? -2.693 0.842 13.869 1.00 92.12 84 LEU A O 1
ATOM 675 N N . THR A 1 85 ? -4.441 1.934 14.766 1.00 91.94 85 THR A N 1
ATOM 676 C CA . THR A 1 85 ? -4.388 3.094 13.862 1.00 91.94 85 THR A CA 1
ATOM 677 C C . THR A 1 85 ? -3.036 3.790 13.928 1.00 91.94 85 THR A C 1
ATOM 679 O O . THR A 1 85 ? -2.402 3.973 12.895 1.00 91.94 85 THR A O 1
ATOM 682 N N . ARG A 1 86 ? -2.521 4.090 15.130 1.00 93.44 86 ARG A N 1
ATOM 683 C CA . ARG A 1 86 ? -1.181 4.698 15.264 1.00 93.44 86 ARG A CA 1
ATOM 684 C C . ARG A 1 86 ? -0.083 3.821 14.675 1.00 93.44 86 ARG A C 1
ATOM 686 O O . ARG A 1 86 ? 0.909 4.325 14.154 1.00 93.44 86 ARG A O 1
ATOM 693 N N . HIS A 1 87 ? -0.221 2.503 14.795 1.00 93.69 87 HIS A N 1
ATOM 694 C CA . HIS A 1 87 ? 0.756 1.586 14.230 1.00 93.69 87 HIS A CA 1
ATOM 695 C C . HIS A 1 87 ? 0.667 1.529 12.699 1.00 93.69 87 HIS A C 1
ATOM 697 O O . HIS A 1 87 ? 1.701 1.493 12.030 1.00 93.69 87 HIS A O 1
ATOM 703 N N . ALA A 1 88 ? -0.547 1.587 12.146 1.00 94.62 88 ALA A N 1
ATOM 704 C CA . ALA A 1 88 ? -0.772 1.690 10.709 1.00 94.62 88 ALA A CA 1
ATOM 705 C C . ALA A 1 88 ? -0.181 2.996 10.156 1.00 94.62 88 ALA A C 1
ATOM 707 O O . ALA A 1 88 ? 0.550 2.953 9.172 1.00 94.62 88 ALA A O 1
ATOM 708 N N . GLU A 1 89 ? -0.386 4.128 10.835 1.00 94.62 89 GLU A N 1
ATOM 709 C CA . GLU A 1 89 ? 0.203 5.430 10.481 1.00 94.62 89 GLU A CA 1
ATOM 710 C C . GLU A 1 89 ? 1.738 5.393 10.491 1.00 94.62 89 GLU A C 1
ATOM 712 O O . GLU A 1 89 ? 2.379 5.804 9.527 1.00 94.62 89 GLU A O 1
ATOM 717 N N . ALA A 1 90 ? 2.354 4.832 11.537 1.00 95.12 90 ALA A N 1
ATOM 718 C CA . ALA A 1 90 ? 3.813 4.698 11.600 1.00 95.12 90 ALA A CA 1
ATOM 719 C C . ALA A 1 90 ? 4.371 3.808 10.472 1.00 95.12 90 ALA A C 1
ATOM 721 O O . ALA A 1 90 ? 5.448 4.067 9.924 1.00 95.12 90 ALA A O 1
ATOM 722 N N . THR A 1 91 ? 3.629 2.758 10.113 1.00 93.94 91 THR A N 1
ATOM 723 C CA . THR A 1 91 ? 3.986 1.880 8.993 1.00 93.94 91 THR A CA 1
ATOM 724 C C . THR A 1 91 ? 3.837 2.617 7.660 1.00 93.94 91 THR A C 1
ATOM 726 O O . THR A 1 91 ? 4.722 2.509 6.816 1.00 93.94 91 THR A O 1
ATOM 729 N N . ALA A 1 92 ? 2.793 3.435 7.498 1.00 94.00 92 ALA A N 1
ATOM 730 C CA . ALA A 1 92 ? 2.589 4.271 6.317 1.00 94.00 92 ALA A CA 1
ATOM 731 C C . ALA A 1 92 ? 3.754 5.251 6.104 1.00 94.00 92 ALA A C 1
ATOM 733 O O . ALA A 1 92 ? 4.334 5.272 5.023 1.00 94.00 92 ALA A O 1
ATOM 734 N N . SER A 1 93 ? 4.211 5.952 7.149 1.00 93.69 93 SER A N 1
ATOM 735 C CA . SER A 1 93 ? 5.394 6.828 7.049 1.00 93.69 93 SER A CA 1
ATOM 736 C C . SER A 1 93 ? 6.676 6.074 6.670 1.00 93.69 93 SER A C 1
ATOM 738 O O . SER A 1 93 ? 7.561 6.613 6.001 1.00 93.69 93 SER A O 1
ATOM 740 N N . THR A 1 94 ? 6.796 4.810 7.086 1.00 93.62 94 THR A N 1
ATOM 741 C CA . THR A 1 94 ? 7.922 3.957 6.679 1.00 93.62 94 THR A CA 1
ATOM 742 C C . THR A 1 94 ? 7.843 3.629 5.190 1.00 93.62 94 THR A C 1
ATOM 744 O O . THR A 1 94 ? 8.855 3.718 4.499 1.00 93.62 94 THR A O 1
ATOM 747 N N . ILE A 1 95 ? 6.654 3.291 4.685 1.00 92.75 95 ILE A N 1
ATOM 748 C CA . ILE A 1 95 ? 6.415 3.034 3.259 1.00 92.75 95 ILE A CA 1
ATOM 749 C C . ILE A 1 95 ? 6.755 4.277 2.440 1.00 92.75 95 ILE A C 1
ATOM 751 O O . ILE A 1 95 ? 7.558 4.171 1.520 1.00 92.75 95 ILE A O 1
ATOM 755 N N . GLU A 1 96 ? 6.256 5.450 2.836 1.00 91.75 96 GLU A N 1
ATOM 756 C CA . GLU A 1 96 ? 6.560 6.730 2.180 1.00 91.75 96 GLU A CA 1
ATOM 757 C C . GLU A 1 96 ? 8.069 6.991 2.096 1.00 91.75 96 GLU A C 1
ATOM 759 O O . GLU A 1 96 ? 8.572 7.411 1.056 1.00 91.75 96 GLU A O 1
ATOM 764 N N . THR A 1 97 ? 8.816 6.682 3.161 1.00 92.50 97 THR A N 1
ATOM 765 C CA . THR A 1 97 ? 10.283 6.821 3.186 1.00 92.50 97 THR A CA 1
ATOM 766 C C . THR A 1 97 ? 10.977 5.841 2.236 1.00 92.50 97 THR A C 1
ATOM 768 O O . THR A 1 97 ? 12.016 6.165 1.670 1.00 92.50 97 THR A O 1
ATOM 771 N N . LEU A 1 98 ? 10.433 4.633 2.068 1.00 89.44 98 LEU A N 1
ATOM 772 C CA . LEU A 1 98 ? 10.980 3.610 1.170 1.00 89.44 98 LEU A CA 1
ATOM 773 C C . LEU A 1 98 ? 10.647 3.870 -0.305 1.00 89.44 98 LEU A C 1
ATOM 775 O O . LEU A 1 98 ? 11.300 3.292 -1.174 1.00 89.44 98 LEU A O 1
ATOM 779 N N . THR A 1 99 ? 9.627 4.686 -0.576 1.00 87.75 99 THR A N 1
ATOM 780 C CA . THR A 1 99 ? 9.155 5.021 -1.927 1.00 87.75 99 THR A CA 1
ATOM 781 C C . THR A 1 99 ? 9.528 6.435 -2.381 1.00 87.75 99 THR A C 1
ATOM 783 O O . THR A 1 99 ? 9.269 6.761 -3.538 1.00 87.75 99 THR A O 1
ATOM 786 N N . SER A 1 100 ? 10.102 7.259 -1.494 1.00 80.56 100 SER A N 1
ATOM 787 C CA . SER A 1 100 ? 10.664 8.590 -1.797 1.00 80.56 100 SER A CA 1
ATOM 788 C C . SER A 1 100 ? 12.037 8.494 -2.459 1.00 80.56 100 SER A C 1
ATOM 790 O O . SER A 1 100 ? 12.308 9.321 -3.358 1.00 80.56 100 SER A O 1
#

Foldseek 3Di:
DDPPPPDPDPPCPVVVVLVVLLVLLQVLCVVLPRNLLSVLCSVLSVSPPDPVLCDPQLVVLSVLLSVLVVVLVVDDPDPVNVVSVVVSVVSVVVNVVSND

Organism: NCBI:txid993070

Secondary structure (DSSP, 8-state):
---------SSSHHHHHHHHHHHHHHHHHHHTT-GGGHHHHHHTT-TT--GGG--HHHHHHHHHHHHHHHHHHHS-SSHHHHHHHHHHHHHHHHHHHHH-

Sequence (100 aa):
MTSFWDSDGDFDYEVHYEAEQRRHAAATAETIAKPHLADAIHHFGLGDNPRSGFTRALLEALEHWQVLIDRITATPADQEVIHLTRHAEATASTIETLTS